Protein AF-A0A967IR49-F1 (afdb_monomer_lite)

Radius of gyration: 20.11 Å; chains: 1; bounding box: 37×23×55 Å

pLDDT: mean 93.16, std 6.56, range [70.88, 98.69]

Structure (mmCIF, N/CA/C/O backbone):
data_AF-A0A967IR49-F1
#
_entry.id   AF-A0A967IR49-F1
#
loop_
_atom_site.group_PDB
_atom_site.id
_atom_site.type_symbol
_atom_site.label_atom_id
_atom_site.label_alt_id
_atom_site.label_comp_id
_atom_site.label_asym_id
_atom_site.label_entity_id
_atom_site.label_seq_id
_atom_site.pdbx_PDB_ins_code
_atom_site.Cartn_x
_atom_site.Cartn_y
_atom_site.Cartn_z
_atom_site.occupancy
_atom_site.B_iso_or_equiv
_atom_site.auth_seq_id
_atom_site.auth_comp_id
_atom_site.auth_asym_id
_atom_site.auth_atom_id
_atom_site.pdbx_PDB_model_num
ATOM 1 N N . ASN A 1 1 ? -0.793 -0.235 -14.726 1.00 85.56 1 ASN A N 1
ATOM 2 C CA . ASN A 1 1 ? -0.911 0.226 -13.321 1.00 85.56 1 ASN A CA 1
ATOM 3 C C . ASN A 1 1 ? -1.954 -0.608 -12.593 1.00 85.56 1 ASN A C 1
ATOM 5 O O . ASN A 1 1 ? -3.056 -0.740 -13.110 1.00 85.56 1 ASN A O 1
ATOM 9 N N . VAL A 1 2 ? -1.620 -1.169 -11.429 1.00 95.19 2 VAL A N 1
ATOM 10 C CA . VAL A 1 2 ? -2.521 -1.989 -10.597 1.00 95.19 2 VAL A CA 1
ATOM 11 C C . VAL A 1 2 ? -2.495 -1.467 -9.162 1.00 95.19 2 VAL A C 1
ATOM 13 O O . VAL A 1 2 ? -1.450 -1.053 -8.663 1.00 95.19 2 VAL A O 1
ATOM 16 N N . TYR A 1 3 ? -3.646 -1.477 -8.495 1.00 96.62 3 TYR A N 1
ATOM 17 C CA . TYR A 1 3 ? -3.791 -1.032 -7.113 1.00 96.62 3 TYR A CA 1
ATOM 18 C C . TYR A 1 3 ? -4.797 -1.905 -6.368 1.00 96.62 3 TYR A C 1
ATOM 20 O O . TYR A 1 3 ? -5.809 -2.315 -6.937 1.00 96.62 3 TYR A O 1
ATOM 28 N N . ALA A 1 4 ? -4.525 -2.143 -5.088 1.00 97.88 4 ALA A N 1
ATOM 29 C CA . ALA A 1 4 ? -5.459 -2.765 -4.166 1.00 97.88 4 ALA A CA 1
ATOM 30 C C . ALA A 1 4 ? -5.320 -2.149 -2.771 1.00 97.88 4 ALA A C 1
ATOM 32 O O . ALA A 1 4 ? -4.213 -1.838 -2.327 1.00 97.88 4 ALA A O 1
ATOM 33 N N . GLN A 1 5 ? -6.443 -2.017 -2.067 1.00 98.19 5 GLN A N 1
ATOM 34 C CA . GLN A 1 5 ? -6.481 -1.599 -0.670 1.00 98.19 5 GLN A CA 1
ATOM 35 C C . GLN A 1 5 ? -7.576 -2.350 0.073 1.00 98.19 5 GLN A C 1
ATOM 37 O O . GLN A 1 5 ? -8.654 -2.610 -0.463 1.00 98.19 5 GLN A O 1
ATOM 42 N N . ALA A 1 6 ? -7.281 -2.677 1.324 1.00 98.38 6 ALA A N 1
ATOM 43 C CA . ALA A 1 6 ? -8.218 -3.268 2.254 1.00 98.38 6 ALA A CA 1
ATOM 44 C C . ALA A 1 6 ? -8.238 -2.464 3.555 1.00 98.38 6 ALA A C 1
ATOM 46 O O . ALA A 1 6 ? -7.200 -2.054 4.076 1.00 98.38 6 ALA A O 1
ATOM 47 N N . VAL A 1 7 ? -9.444 -2.283 4.087 1.00 98.44 7 VAL A N 1
ATOM 48 C CA . VAL A 1 7 ? -9.703 -1.661 5.383 1.00 98.44 7 VAL A CA 1
ATOM 49 C C . VAL A 1 7 ? -10.369 -2.716 6.256 1.00 98.44 7 VAL A C 1
ATOM 51 O O . VAL A 1 7 ? -11.497 -3.128 5.993 1.00 98.44 7 VAL A O 1
ATOM 54 N N . VAL A 1 8 ? -9.651 -3.196 7.266 1.00 98.25 8 VAL A N 1
ATOM 55 C CA . VAL A 1 8 ? -10.053 -4.348 8.074 1.00 98.25 8 VAL A CA 1
ATOM 56 C C . VAL A 1 8 ? -10.359 -3.893 9.502 1.00 98.25 8 VAL A C 1
ATOM 58 O O . VAL A 1 8 ? -9.452 -3.417 10.197 1.00 98.25 8 VAL A O 1
ATOM 61 N N . PRO A 1 9 ? -11.610 -4.032 9.981 1.00 97.94 9 PRO A N 1
ATOM 62 C CA . PRO A 1 9 ? -11.923 -3.799 11.382 1.00 97.94 9 PRO A CA 1
ATOM 63 C C . PRO A 1 9 ? -11.312 -4.929 12.216 1.00 97.94 9 PRO A C 1
ATOM 65 O O . PRO A 1 9 ? -11.775 -6.066 12.186 1.00 97.94 9 PRO A O 1
ATOM 68 N N . VAL A 1 10 ? -10.260 -4.619 12.972 1.00 97.25 10 VAL A N 1
ATOM 69 C CA . VAL A 1 10 ? -9.594 -5.592 13.858 1.00 97.25 10 VAL A CA 1
ATOM 70 C C . VAL A 1 10 ? -10.243 -5.634 15.243 1.00 97.25 10 VAL A C 1
ATOM 72 O O . VAL A 1 10 ? -10.067 -6.586 15.997 1.00 97.25 10 VAL A O 1
ATOM 75 N N . SER A 1 11 ? -11.021 -4.605 15.591 1.00 97.31 11 SER A N 1
ATOM 76 C CA . SER A 1 11 ? -11.902 -4.597 16.759 1.00 97.31 11 SER A CA 1
ATOM 77 C C . SER A 1 11 ? -13.040 -3.587 16.578 1.00 97.31 11 SER A C 1
ATOM 79 O O . SER A 1 11 ? -13.065 -2.821 15.619 1.00 97.31 11 SER A O 1
ATOM 81 N N . ARG A 1 12 ? -13.948 -3.499 17.559 1.00 96.75 12 ARG A N 1
ATOM 82 C CA . ARG A 1 12 ? -15.002 -2.464 17.597 1.00 96.75 12 ARG A CA 1
ATOM 83 C C . ARG A 1 12 ? -14.473 -1.024 17.648 1.00 96.75 12 ARG A C 1
ATOM 85 O O . ARG A 1 12 ? -15.241 -0.097 17.428 1.00 96.75 12 ARG A O 1
ATOM 92 N N . ARG A 1 13 ? -13.196 -0.830 17.994 1.00 97.94 13 ARG A N 1
ATOM 93 C CA . ARG A 1 13 ? -12.571 0.493 18.142 1.00 97.94 13 ARG A CA 1
ATOM 94 C C . ARG A 1 13 ? -11.389 0.706 17.208 1.00 97.94 13 ARG A C 1
ATOM 96 O O . ARG A 1 13 ? -10.874 1.812 17.173 1.00 97.94 13 ARG A O 1
ATOM 103 N N . ALA A 1 14 ? -10.938 -0.313 16.483 1.00 98.06 14 ALA A N 1
ATOM 104 C CA . ALA A 1 14 ? -9.690 -0.248 15.737 1.00 98.06 14 ALA A CA 1
ATOM 105 C C . ALA A 1 14 ? -9.853 -0.781 14.318 1.00 98.06 14 ALA A C 1
ATOM 107 O O . ALA A 1 14 ? -10.472 -1.823 14.102 1.00 98.06 14 ALA A O 1
ATOM 108 N N . THR A 1 15 ? -9.252 -0.075 13.368 1.00 98.62 15 THR A N 1
ATOM 109 C CA . THR A 1 15 ? -9.229 -0.448 11.955 1.00 98.62 15 THR A CA 1
ATOM 110 C C . THR A 1 15 ? -7.801 -0.380 11.442 1.00 98.62 15 THR A C 1
ATOM 112 O O . THR A 1 15 ? -7.077 0.566 11.756 1.00 98.62 15 THR A O 1
ATOM 115 N N . VAL A 1 16 ? -7.410 -1.378 10.657 1.00 98.56 16 VAL A N 1
ATOM 116 C CA . VAL A 1 16 ? -6.128 -1.409 9.954 1.00 98.56 16 VAL A CA 1
ATOM 117 C C . VAL A 1 16 ? -6.386 -1.226 8.467 1.00 98.56 16 VAL A C 1
ATOM 119 O O . VAL A 1 16 ? -7.256 -1.887 7.903 1.00 98.56 16 VAL A O 1
ATOM 122 N N . THR A 1 17 ? -5.620 -0.344 7.839 1.00 98.69 17 THR A N 1
ATOM 123 C CA . THR A 1 17 ? -5.608 -0.157 6.389 1.00 98.69 17 THR A CA 1
ATOM 124 C C . THR A 1 17 ? -4.306 -0.706 5.837 1.00 98.69 17 THR A C 1
ATOM 126 O O . THR A 1 17 ? -3.236 -0.388 6.351 1.00 98.69 17 THR A O 1
ATOM 129 N N . VAL A 1 18 ? -4.388 -1.511 4.785 1.00 98.19 18 VAL A N 1
ATOM 130 C CA . VAL A 1 18 ? -3.230 -1.957 4.007 1.00 98.19 18 VAL A CA 1
ATOM 131 C C . VAL A 1 18 ? -3.508 -1.708 2.537 1.00 98.19 18 VAL A C 1
ATOM 133 O O . VAL A 1 18 ? -4.627 -1.924 2.071 1.00 98.19 18 VAL A O 1
ATOM 136 N N . GLY A 1 19 ? -2.505 -1.259 1.799 1.00 98.19 19 GLY A N 1
ATOM 137 C CA . GLY A 1 19 ? -2.638 -1.040 0.367 1.00 98.19 19 GLY A CA 1
ATOM 138 C C . GLY A 1 19 ? -1.319 -1.194 -0.363 1.00 98.19 19 GLY A C 1
ATOM 139 O O . GLY A 1 19 ? -0.247 -1.092 0.231 1.00 98.19 19 GLY A O 1
ATOM 140 N N . ALA A 1 20 ? -1.405 -1.447 -1.662 1.00 97.81 20 ALA A N 1
ATOM 141 C CA . ALA A 1 20 ? -0.257 -1.469 -2.549 1.00 97.81 20 ALA A CA 1
ATOM 142 C C . ALA A 1 20 ? -0.646 -0.949 -3.932 1.00 97.81 20 ALA A C 1
ATOM 144 O O . ALA A 1 20 ? -1.752 -1.195 -4.422 1.00 97.81 20 ALA A O 1
ATOM 145 N N . ARG A 1 21 ? 0.283 -0.241 -4.570 1.00 96.94 21 ARG A N 1
ATOM 146 C CA . ARG A 1 21 ? 0.173 0.222 -5.951 1.00 96.94 21 ARG A CA 1
ATOM 147 C C . ARG A 1 21 ? 1.435 -0.161 -6.701 1.00 96.94 21 ARG A C 1
ATOM 149 O O . ARG A 1 21 ? 2.519 0.236 -6.289 1.00 96.94 21 ARG A O 1
ATOM 156 N N . ASN A 1 22 ? 1.269 -0.863 -7.813 1.00 95.69 22 ASN A N 1
ATOM 157 C CA . ASN A 1 22 ? 2.306 -1.056 -8.815 1.00 95.69 22 ASN A CA 1
ATOM 158 C C . ASN A 1 22 ? 2.008 -0.154 -10.016 1.00 95.69 22 ASN A C 1
ATOM 160 O O . ASN A 1 22 ? 0.884 -0.134 -10.538 1.00 95.69 22 ASN A O 1
ATOM 164 N N . ALA A 1 23 ? 3.008 0.601 -10.441 1.00 94.88 23 ALA A N 1
ATOM 165 C CA . ALA A 1 23 ? 2.933 1.439 -11.615 1.00 94.88 23 ALA A CA 1
ATOM 166 C C . ALA A 1 23 ? 4.057 1.122 -12.588 1.00 94.88 23 ALA A C 1
ATOM 168 O O . ALA A 1 23 ? 5.144 0.752 -12.165 1.00 94.88 23 ALA A O 1
ATOM 169 N N . ARG A 1 24 ? 3.775 1.289 -13.877 1.00 92.44 24 ARG A N 1
ATOM 170 C CA . ARG A 1 24 ? 4.763 1.219 -14.949 1.00 92.44 24 ARG A CA 1
ATOM 171 C C . ARG A 1 24 ? 4.615 2.447 -15.828 1.00 92.44 24 ARG A C 1
ATOM 173 O O . ARG A 1 24 ? 3.483 2.883 -16.068 1.00 92.44 24 ARG A O 1
ATOM 180 N N . VAL A 1 25 ? 5.739 2.975 -16.282 1.00 90.81 25 VAL A N 1
ATOM 181 C CA . VAL A 1 25 ? 5.808 3.991 -17.319 1.00 90.81 25 VAL A CA 1
ATOM 182 C C . VAL A 1 25 ? 6.659 3.461 -18.464 1.00 90.81 25 VAL A C 1
ATOM 184 O O . VAL A 1 25 ? 7.709 2.881 -18.230 1.00 90.81 25 VAL A O 1
ATOM 187 N N . GLU A 1 26 ? 6.175 3.664 -19.680 1.00 90.31 26 GLU A N 1
ATOM 188 C CA . GLU A 1 26 ? 6.888 3.390 -20.924 1.00 90.31 26 GLU A CA 1
ATOM 189 C C . GLU A 1 26 ? 6.848 4.710 -21.715 1.00 90.31 26 GLU A C 1
ATOM 191 O O . GLU A 1 26 ? 5.765 5.268 -21.923 1.00 90.31 26 GLU A O 1
ATOM 196 N N . ASN A 1 27 ? 8.008 5.271 -22.060 1.00 84.19 27 ASN A N 1
ATOM 197 C CA . ASN A 1 27 ? 8.131 6.502 -22.844 1.00 84.19 27 ASN A CA 1
ATOM 198 C C . ASN A 1 27 ? 9.202 6.360 -23.920 1.00 84.19 27 ASN A C 1
ATOM 200 O O . ASN A 1 27 ? 10.351 6.058 -23.612 1.00 84.19 27 ASN A O 1
ATOM 204 N N . ASP A 1 28 ? 8.856 6.748 -25.142 1.00 85.44 28 ASP A N 1
ATOM 205 C CA . ASP A 1 28 ? 9.812 6.933 -26.228 1.00 85.44 28 ASP A CA 1
ATOM 206 C C . ASP A 1 28 ? 10.158 8.419 -26.363 1.00 85.44 28 ASP A C 1
ATOM 208 O O . ASP A 1 28 ? 9.326 9.251 -26.735 1.00 85.44 28 ASP A O 1
ATOM 212 N N . LEU A 1 29 ? 11.402 8.777 -26.057 1.00 82.12 29 LEU A N 1
ATOM 213 C CA . LEU A 1 29 ? 11.926 10.132 -26.187 1.00 82.12 29 LEU A CA 1
ATOM 214 C C . LEU A 1 29 ? 12.758 10.230 -27.458 1.00 82.12 29 LEU A C 1
ATOM 216 O O . LEU A 1 29 ? 13.774 9.561 -27.607 1.00 82.12 29 LEU A O 1
ATOM 220 N N . THR A 1 30 ? 12.355 11.109 -28.368 1.00 83.12 30 THR A N 1
ATOM 221 C CA . THR A 1 30 ? 13.159 11.464 -29.541 1.00 83.12 30 THR A CA 1
ATOM 222 C C . THR A 1 30 ? 13.379 12.967 -29.539 1.00 83.12 30 THR A C 1
ATOM 224 O O . THR A 1 30 ? 12.420 13.734 -29.578 1.00 83.12 30 THR A O 1
ATOM 227 N N . ASP A 1 31 ? 14.639 13.389 -29.492 1.00 83.94 31 ASP A N 1
ATOM 228 C CA . ASP A 1 31 ? 15.020 14.800 -29.534 1.00 83.94 31 ASP A CA 1
ATOM 229 C C . ASP A 1 31 ? 16.217 14.980 -30.464 1.00 83.94 31 ASP A C 1
ATOM 231 O O . ASP A 1 31 ? 17.218 14.285 -30.333 1.00 83.94 31 ASP A O 1
ATOM 235 N N . ALA A 1 32 ? 16.145 15.926 -31.398 1.00 80.94 32 ALA A N 1
ATOM 236 C CA . ALA A 1 32 ? 17.163 16.078 -32.437 1.00 80.94 32 ALA A CA 1
ATOM 237 C C . ALA A 1 32 ? 18.559 16.478 -31.908 1.00 80.94 32 ALA A C 1
ATOM 239 O O . ALA A 1 32 ? 19.531 16.392 -32.659 1.00 80.94 32 ALA A O 1
ATOM 240 N N . PHE A 1 33 ? 18.673 16.915 -30.649 1.00 81.56 33 PHE A N 1
ATOM 241 C CA . PHE A 1 33 ? 19.923 17.354 -30.034 1.00 81.56 33 PHE A CA 1
ATOM 242 C C . PHE A 1 33 ? 20.379 16.428 -28.896 1.00 81.56 33 PHE A C 1
ATOM 244 O O . PHE A 1 33 ? 21.524 15.980 -28.894 1.00 81.56 33 PHE A O 1
ATOM 251 N N . ALA A 1 34 ? 19.498 16.117 -27.945 1.00 81.50 34 ALA A N 1
ATOM 252 C CA . ALA A 1 34 ? 19.796 15.304 -26.768 1.00 81.50 34 ALA A CA 1
ATOM 253 C C . ALA A 1 34 ? 19.613 13.795 -27.004 1.00 81.50 34 ALA A C 1
ATOM 255 O O . ALA A 1 34 ? 20.382 13.002 -26.463 1.00 81.50 34 ALA A O 1
ATOM 2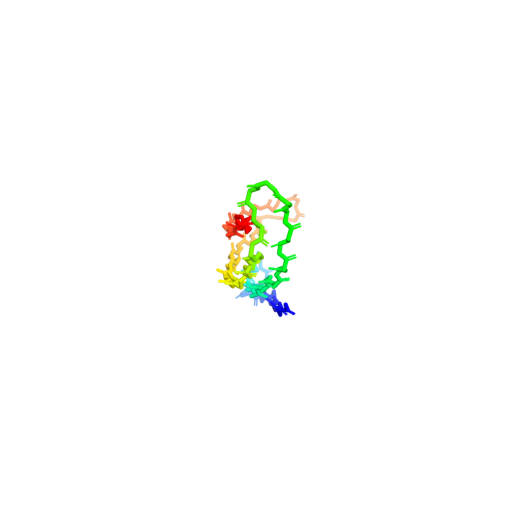56 N N . PHE A 1 35 ? 18.639 13.392 -27.831 1.00 81.19 35 PHE A N 1
ATOM 257 C CA . PHE A 1 35 ? 18.315 11.984 -28.110 1.00 81.19 35 PHE A CA 1
ATOM 258 C C . PHE A 1 35 ? 18.091 11.730 -29.613 1.00 81.19 35 PHE A C 1
ATOM 260 O O . PHE A 1 35 ? 17.007 11.293 -30.011 1.00 81.19 35 PHE A O 1
ATOM 267 N N . PRO A 1 36 ? 19.082 12.017 -30.483 1.00 79.00 36 PRO A N 1
ATOM 268 C CA . PRO A 1 36 ? 18.894 11.981 -31.938 1.00 79.00 36 PRO A CA 1
ATOM 269 C C . PRO A 1 36 ? 18.675 10.565 -32.486 1.00 79.00 36 PRO A C 1
ATOM 271 O O . PRO A 1 36 ? 18.124 10.406 -33.571 1.00 79.00 36 PRO A O 1
ATOM 274 N N . ALA A 1 37 ? 19.090 9.542 -31.735 1.00 84.38 37 ALA A N 1
ATOM 275 C CA . ALA A 1 37 ? 18.828 8.134 -32.030 1.00 84.38 37 ALA A CA 1
ATOM 276 C C . ALA A 1 37 ? 17.5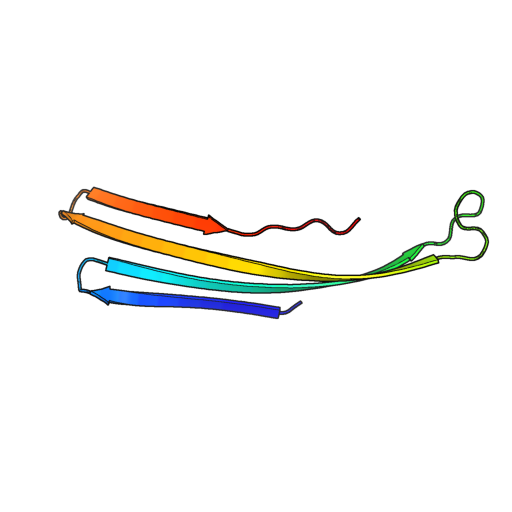75 7.584 -31.314 1.00 84.38 37 ALA A C 1
ATOM 278 O O . ALA A 1 37 ? 17.274 6.402 -31.455 1.00 84.38 37 ALA A O 1
ATOM 279 N N . GLY A 1 38 ? 16.859 8.429 -30.562 1.00 83.81 38 GLY A N 1
ATOM 280 C CA . GLY A 1 38 ? 15.796 8.021 -29.647 1.00 83.81 38 GLY A CA 1
ATOM 281 C C . GLY A 1 38 ? 16.323 7.361 -28.366 1.00 83.81 38 GLY A C 1
ATOM 282 O O . GLY A 1 38 ? 17.449 6.864 -28.318 1.00 83.81 38 GLY A O 1
ATOM 283 N N . VAL A 1 39 ? 15.515 7.371 -27.309 1.00 87.56 39 VAL A N 1
ATOM 284 C CA . VAL A 1 39 ? 15.714 6.568 -26.098 1.00 87.56 39 VAL A CA 1
ATOM 285 C C . VAL A 1 39 ? 14.363 6.091 -25.571 1.00 87.56 39 VAL A C 1
ATOM 287 O O . VAL A 1 39 ? 13.399 6.853 -25.565 1.00 87.56 39 VAL A O 1
ATOM 290 N N . GLU A 1 40 ? 14.307 4.839 -25.130 1.00 86.25 40 GLU A N 1
ATOM 291 C CA . GLU A 1 40 ? 13.138 4.238 -24.488 1.00 86.25 40 GLU A CA 1
ATOM 292 C C . GLU A 1 40 ? 13.354 4.227 -22.969 1.00 86.25 40 GLU A C 1
ATOM 294 O O . GLU A 1 40 ? 14.405 3.804 -22.478 1.00 86.25 40 GLU A O 1
ATOM 299 N N . LEU A 1 41 ? 12.374 4.732 -22.224 1.00 83.75 41 LEU A N 1
ATOM 300 C CA . LEU A 1 41 ? 12.310 4.674 -20.768 1.00 83.75 41 LEU A CA 1
ATOM 301 C C . LEU A 1 41 ? 11.194 3.710 -20.372 1.00 83.75 41 LEU A C 1
ATOM 303 O O . LEU A 1 41 ? 10.022 4.071 -20.460 1.00 83.75 41 LEU A O 1
ATOM 307 N N . ASP A 1 42 ? 11.565 2.519 -19.908 1.00 90.19 42 ASP A N 1
ATOM 308 C CA . ASP A 1 42 ? 10.665 1.566 -19.252 1.00 90.19 42 ASP A CA 1
ATOM 309 C C . ASP A 1 42 ? 11.073 1.440 -17.782 1.00 90.19 42 ASP A C 1
ATOM 311 O O . ASP A 1 42 ? 12.192 1.024 -17.466 1.00 90.19 42 ASP A O 1
ATOM 315 N N . ASP A 1 43 ? 10.179 1.842 -16.881 1.00 89.75 43 ASP A N 1
ATOM 316 C CA . ASP A 1 43 ? 10.402 1.752 -15.443 1.00 89.75 43 ASP A CA 1
ATOM 317 C C . ASP A 1 43 ? 9.126 1.338 -14.709 1.00 89.75 43 ASP A C 1
ATOM 319 O O . ASP A 1 43 ? 8.002 1.675 -15.096 1.00 89.75 43 ASP A O 1
ATOM 323 N N . SER A 1 44 ? 9.290 0.608 -13.608 1.00 93.06 44 SER A N 1
ATOM 324 C CA . SER A 1 44 ? 8.181 0.154 -12.785 1.00 93.06 44 SER A CA 1
ATOM 325 C C . SER A 1 44 ? 8.458 0.315 -11.301 1.00 93.06 44 SER A C 1
ATOM 327 O O . SER A 1 44 ? 9.473 -0.134 -10.782 1.00 93.06 44 SER A O 1
ATOM 329 N N . GLU A 1 45 ? 7.482 0.878 -10.600 1.00 95.19 45 GLU A N 1
ATOM 330 C CA . GLU A 1 45 ? 7.591 1.234 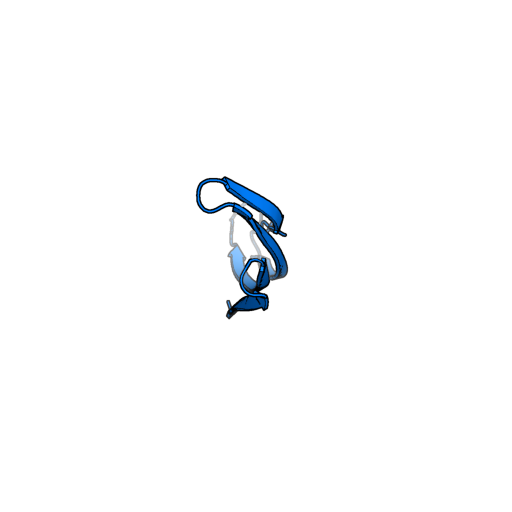-9.195 1.00 95.19 45 GLU A CA 1
ATOM 331 C C . GLU A 1 45 ? 6.447 0.634 -8.386 1.00 95.19 45 GLU A C 1
ATOM 333 O O . GLU A 1 45 ? 5.287 0.616 -8.811 1.00 95.19 45 GLU A O 1
ATOM 338 N N . THR A 1 46 ? 6.763 0.141 -7.187 1.00 96.19 46 THR A N 1
ATOM 339 C CA . THR A 1 46 ? 5.770 -0.424 -6.264 1.00 96.19 46 THR A CA 1
ATOM 340 C C . THR A 1 46 ? 5.840 0.264 -4.916 1.00 96.19 46 THR A C 1
ATOM 342 O O . THR A 1 46 ? 6.872 0.263 -4.253 1.00 96.19 46 THR A O 1
ATOM 345 N N . VAL A 1 47 ? 4.709 0.807 -4.472 1.00 97.44 47 VAL A N 1
ATOM 346 C CA . VAL A 1 47 ? 4.585 1.470 -3.170 1.00 97.44 47 VAL A CA 1
ATOM 347 C C . VAL A 1 47 ? 3.491 0.841 -2.332 1.00 97.44 47 VAL A C 1
ATOM 349 O O . VAL A 1 47 ? 2.466 0.398 -2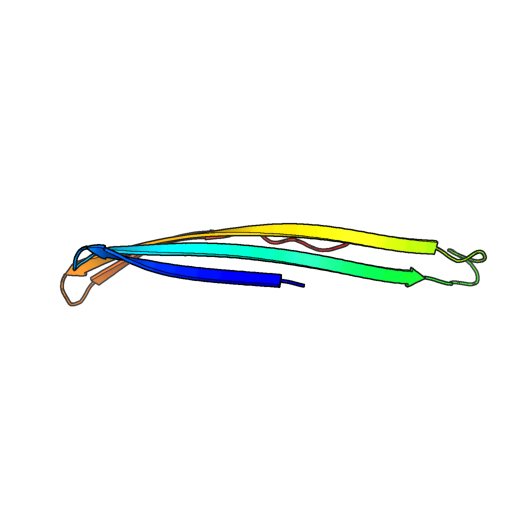.851 1.00 97.44 47 VAL A O 1
ATOM 352 N N . GLY A 1 48 ? 3.729 0.809 -1.023 1.00 97.75 48 GLY A N 1
ATOM 353 C CA . GLY A 1 48 ? 2.792 0.306 -0.029 1.00 97.75 48 GLY A CA 1
ATOM 354 C C . GLY A 1 48 ? 2.199 1.412 0.838 1.00 97.75 48 GLY A C 1
ATOM 355 O O . GLY A 1 48 ? 2.803 2.467 1.033 1.00 97.75 48 GLY A O 1
ATOM 356 N N . GLU A 1 49 ? 1.037 1.115 1.403 1.00 98.06 49 GLU A N 1
ATOM 357 C CA . GLU A 1 49 ? 0.343 1.892 2.423 1.00 98.06 49 GLU A CA 1
ATOM 358 C C . GLU A 1 49 ? 0.091 1.001 3.643 1.00 98.06 49 GLU A C 1
ATOM 360 O O . GLU A 1 49 ? -0.350 -0.145 3.514 1.00 98.06 49 GLU A O 1
ATOM 365 N N . LEU A 1 50 ? 0.312 1.561 4.831 1.00 98.44 50 LEU A N 1
ATOM 366 C CA . LEU A 1 50 ? -0.112 0.984 6.099 1.00 98.44 50 LEU A CA 1
ATOM 367 C C . LEU A 1 50 ? -0.736 2.072 6.976 1.00 98.44 50 LEU A C 1
ATOM 369 O O . LEU A 1 50 ? -0.128 3.115 7.216 1.00 98.44 50 LEU A O 1
ATOM 373 N N . GLY A 1 51 ? -1.929 1.810 7.498 1.00 98.50 51 GLY A N 1
ATOM 374 C CA . GLY A 1 51 ? -2.661 2.712 8.378 1.00 98.50 51 GLY A CA 1
ATOM 375 C C . GLY A 1 51 ? -3.230 1.998 9.596 1.00 98.50 51 GLY A C 1
ATOM 376 O O . GLY A 1 51 ? -3.669 0.853 9.519 1.00 98.50 51 GLY A O 1
ATOM 377 N N . LEU A 1 52 ? -3.261 2.700 10.723 1.00 98.56 52 LEU A N 1
ATOM 378 C CA . LEU A 1 52 ? -3.970 2.306 11.932 1.00 98.56 52 LEU A CA 1
ATOM 379 C C . LEU A 1 52 ? -4.875 3.456 12.358 1.00 98.56 52 LEU A C 1
ATOM 381 O O . LEU A 1 52 ? -4.430 4.598 12.463 1.00 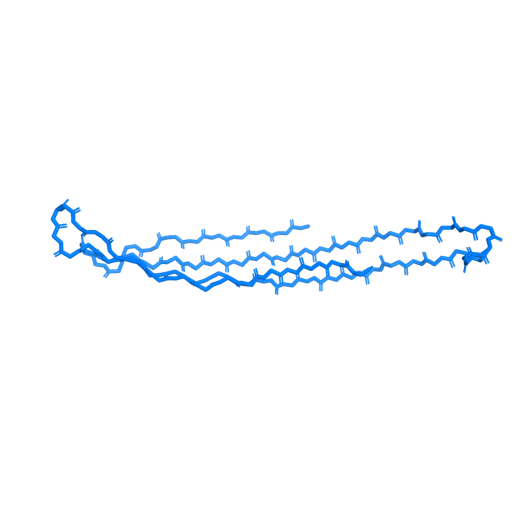98.56 52 LEU A O 1
ATOM 385 N N . SER A 1 53 ? -6.130 3.148 12.659 1.00 98.44 53 SER A N 1
ATOM 386 C CA . SER A 1 53 ? -7.071 4.090 13.253 1.00 98.44 53 SER A CA 1
ATOM 387 C C . SER A 1 53 ? -7.686 3.501 14.514 1.00 98.44 53 SER A C 1
ATOM 389 O O . SER A 1 53 ? -8.085 2.337 14.519 1.00 98.44 53 SER A O 1
ATOM 391 N N . PHE A 1 54 ? -7.764 4.304 15.574 1.00 98.50 54 PHE A N 1
ATOM 392 C CA . PHE A 1 54 ? -8.288 3.902 16.872 1.00 98.50 54 PHE A CA 1
ATOM 393 C C . PHE A 1 54 ? -9.275 4.939 17.420 1.00 98.50 54 PHE A C 1
ATOM 395 O O . PHE A 1 54 ? -8.957 6.122 17.544 1.00 98.50 54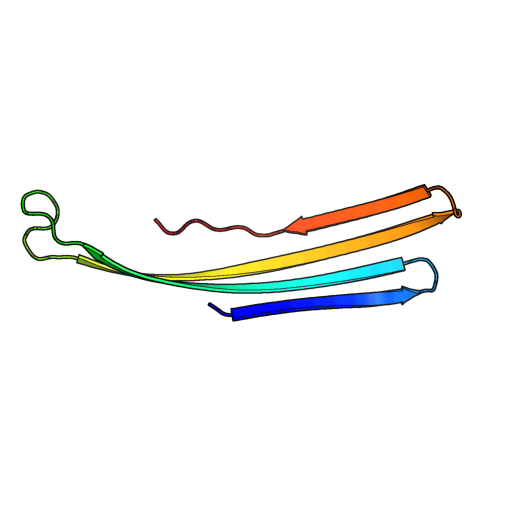 PHE A O 1
ATOM 402 N N . GLN A 1 55 ? -10.477 4.486 17.765 1.00 98.44 55 GLN A N 1
ATOM 403 C CA . GLN A 1 55 ? -11.502 5.265 18.446 1.00 98.44 55 GLN A CA 1
ATOM 404 C C . GLN A 1 55 ? -11.241 5.226 19.956 1.00 98.44 55 GLN A C 1
ATOM 406 O O . GLN A 1 55 ? -11.410 4.182 20.592 1.00 98.44 55 GLN A O 1
ATOM 411 N N . VAL A 1 56 ? -10.837 6.361 20.525 1.00 97.69 56 VAL A N 1
ATOM 412 C CA . VAL A 1 56 ? -10.561 6.490 21.963 1.00 97.69 56 VAL A CA 1
ATOM 413 C C . VAL A 1 56 ? -11.880 6.519 22.741 1.00 97.69 56 VAL A C 1
ATOM 415 O O . VAL A 1 56 ? -12.076 5.731 23.666 1.00 97.69 56 VAL A O 1
ATOM 418 N N . ASP A 1 57 ? -12.817 7.351 22.291 1.00 96.50 57 ASP A N 1
ATOM 419 C CA . ASP A 1 57 ? -14.191 7.496 22.787 1.00 96.50 57 ASP A CA 1
ATOM 420 C C . ASP A 1 57 ? -15.102 7.959 21.625 1.00 96.50 57 ASP A C 1
ATOM 422 O O . ASP A 1 57 ? -14.588 8.157 20.527 1.00 96.50 57 ASP A O 1
ATOM 426 N N . PRO A 1 58 ? -16.430 8.128 21.776 1.00 95.69 58 PRO A N 1
ATOM 427 C CA . PRO A 1 58 ? -17.303 8.516 20.660 1.00 95.69 58 PRO A CA 1
ATOM 428 C C . PRO A 1 58 ? -16.958 9.846 19.963 1.00 95.69 58 PRO A C 1
ATOM 430 O O . PRO A 1 58 ? -17.391 10.057 18.833 1.00 95.69 58 PRO A O 1
ATOM 433 N N . GLN A 1 59 ? -16.192 10.729 20.604 1.00 97.94 59 GLN A N 1
ATOM 434 C CA . GLN A 1 59 ? -15.823 12.054 20.105 1.00 97.94 59 GLN A CA 1
ATOM 435 C C . GLN A 1 59 ? -14.386 12.102 19.562 1.00 97.94 59 GLN A C 1
ATOM 437 O O . GLN A 1 59 ? -14.094 12.939 18.710 1.00 97.94 59 GLN A O 1
ATOM 442 N N . TRP A 1 60 ? -13.505 11.193 19.997 1.00 98.00 60 TRP A N 1
ATOM 443 C CA . TRP A 1 60 ? -12.086 11.196 19.632 1.00 98.00 60 TRP A CA 1
ATOM 444 C C . TRP A 1 60 ? -11.627 9.956 18.867 1.00 98.00 60 TRP A C 1
ATOM 446 O O . TRP A 1 60 ? -11.796 8.809 19.292 1.00 98.00 60 TRP A O 1
ATOM 456 N N . ARG A 1 61 ? -10.928 10.209 17.756 1.00 98.06 61 ARG A N 1
ATOM 457 C CA . ARG A 1 61 ? -10.230 9.205 16.951 1.00 98.06 61 ARG A CA 1
ATOM 458 C C . ARG A 1 61 ? -8.798 9.647 16.695 1.00 98.06 61 ARG A C 1
ATOM 460 O O . ARG A 1 61 ? -8.561 10.765 16.252 1.00 98.06 61 ARG A O 1
ATOM 467 N N . VAL A 1 62 ? -7.863 8.735 16.921 1.00 98.50 62 VAL A N 1
ATOM 468 C CA . VAL A 1 62 ? -6.446 8.910 16.596 1.00 98.50 62 VAL A CA 1
ATOM 469 C C . VAL A 1 62 ? -6.066 7.986 15.450 1.00 98.50 62 VAL A C 1
ATOM 471 O O . VAL A 1 62 ? -6.674 6.928 15.257 1.00 98.50 62 VAL A O 1
ATOM 474 N N . PHE A 1 63 ? -5.076 8.386 14.661 1.00 98.25 63 PHE A N 1
ATOM 475 C CA . PHE A 1 63 ? -4.587 7.571 13.560 1.00 98.25 63 PHE A CA 1
ATOM 476 C C . PHE A 1 63 ? -3.091 7.771 13.331 1.00 98.25 63 PHE A C 1
ATOM 478 O O . PHE A 1 63 ? -2.528 8.813 13.658 1.00 98.25 63 PHE A O 1
ATOM 485 N N . ALA A 1 64 ? -2.472 6.752 12.748 1.00 98.50 64 ALA A N 1
ATOM 486 C CA . ALA A 1 64 ? -1.110 6.784 12.244 1.00 98.50 64 ALA A CA 1
ATOM 487 C C . ALA A 1 64 ? -1.094 6.141 10.857 1.00 98.50 64 ALA A C 1
ATOM 489 O O . ALA A 1 64 ? -1.793 5.152 10.621 1.00 98.50 64 ALA A O 1
ATOM 490 N N . ARG A 1 65 ? -0.313 6.705 9.937 1.00 97.94 65 ARG A N 1
ATOM 491 C CA . ARG A 1 65 ? -0.220 6.225 8.559 1.00 97.94 65 ARG A CA 1
ATOM 492 C C . ARG A 1 65 ? 1.213 6.331 8.052 1.00 97.94 65 ARG A C 1
ATOM 494 O O . ARG A 1 65 ? 1.918 7.285 8.374 1.00 97.94 65 ARG A O 1
ATOM 501 N N . ARG A 1 66 ? 1.624 5.339 7.269 1.00 98.12 66 ARG A N 1
ATOM 502 C CA . ARG A 1 66 ? 2.871 5.312 6.510 1.00 98.12 66 ARG A CA 1
ATOM 503 C C . ARG A 1 66 ? 2.537 5.005 5.055 1.00 98.12 66 ARG A C 1
ATOM 505 O O . ARG A 1 66 ? 1.971 3.951 4.774 1.00 98.12 66 ARG A O 1
ATOM 512 N N . ASP A 1 67 ? 2.961 5.884 4.155 1.00 96.38 67 ASP A N 1
ATOM 513 C CA . ASP A 1 67 ? 2.813 5.711 2.709 1.00 96.38 67 ASP A CA 1
ATOM 514 C C . ASP A 1 67 ? 4.154 5.772 2.001 1.00 96.38 67 ASP A C 1
ATOM 516 O O . ASP A 1 67 ? 5.011 6.595 2.329 1.00 96.38 67 ASP A O 1
ATOM 520 N N . GLY A 1 68 ? 4.301 4.920 0.993 1.00 95.38 68 GLY A N 1
ATOM 521 C CA . GLY A 1 68 ? 5.294 5.093 -0.053 1.00 95.38 68 GLY A CA 1
ATOM 522 C C . GLY A 1 68 ? 4.748 5.954 -1.191 1.00 95.38 68 GLY A C 1
ATOM 523 O O . GLY A 1 68 ? 3.571 5.877 -1.543 1.00 95.38 68 GLY A O 1
ATOM 524 N N . ASN A 1 69 ? 5.625 6.741 -1.805 1.00 93.06 69 ASN A N 1
ATOM 525 C CA . ASN A 1 69 ? 5.349 7.426 -3.062 1.00 93.06 69 ASN A CA 1
ATOM 526 C C . ASN A 1 69 ? 6.581 7.341 -3.969 1.00 93.06 69 ASN A C 1
ATOM 528 O O . ASN A 1 69 ? 7.694 7.166 -3.476 1.00 93.06 69 ASN A O 1
ATOM 532 N N . PHE A 1 70 ? 6.374 7.475 -5.275 1.00 91.75 70 PHE A N 1
ATOM 533 C CA . PHE A 1 70 ? 7.430 7.438 -6.281 1.00 91.75 70 PHE A CA 1
ATOM 534 C C . PHE A 1 70 ? 7.246 8.581 -7.281 1.00 91.75 70 PHE A C 1
ATOM 536 O O . PHE A 1 70 ? 6.148 9.121 -7.443 1.00 91.75 70 PHE A O 1
ATOM 543 N N . ARG A 1 71 ? 8.328 8.917 -7.979 1.00 90.19 71 ARG A N 1
ATOM 544 C CA . ARG A 1 71 ? 8.286 9.635 -9.253 1.00 90.19 71 ARG A CA 1
ATOM 545 C C . ARG A 1 71 ? 9.185 8.877 -10.219 1.00 90.19 71 ARG A C 1
ATOM 547 O O . ARG A 1 71 ? 10.289 8.512 -9.825 1.00 90.19 71 ARG A O 1
ATOM 554 N N . PHE A 1 72 ? 8.714 8.666 -11.438 1.00 85.75 72 PHE A N 1
ATOM 555 C CA . PHE A 1 72 ? 9.574 8.185 -12.512 1.00 85.75 72 PHE A CA 1
ATOM 556 C C . PHE A 1 72 ? 10.522 9.316 -12.935 1.00 85.75 72 PHE A C 1
ATOM 558 O O . PHE A 1 72 ? 10.164 10.497 -12.803 1.00 85.75 72 PHE A O 1
ATOM 565 N N . ALA A 1 73 ? 11.746 8.956 -13.316 1.00 70.88 73 ALA A N 1
ATOM 566 C CA . ALA A 1 73 ? 12.803 9.896 -13.684 1.00 70.88 73 ALA A CA 1
ATOM 567 C C . ALA A 1 73 ? 12.762 10.255 -15.171 1.00 70.88 73 ALA A C 1
ATOM 569 O O . ALA A 1 73 ? 12.346 9.395 -15.975 1.00 70.88 73 ALA A O 1
#

Sequence (73 aa):
NVYAQAVVPVSRRATVTVGARNARVENDLTDAFAFPAGVELDDSETVGELGLSFQVDPQWRVFARRDGNFRFA

Secondary structure (DSSP, 8-state):
-EEEEEEEE-SSSEEEEEEEEEEEEEEEEEETTTEEEEEEEEEEEEEEEEEEEEESSSS-EEEEEEE------

Foldseek 3Di:
DDKDKDWAPPDPFKIKIKMKDKDWDWDWDDDVPPHPVIDIDIDMDMKMKIKMKGHPDPVDIDMDIDIDDDDDD